Protein AF-A0A2V7WVQ0-F1 (afdb_monomer_lite)

Structure (mmCIF, N/CA/C/O backbone):
data_AF-A0A2V7WVQ0-F1
#
_entry.id   AF-A0A2V7WVQ0-F1
#
loop_
_atom_site.group_PDB
_atom_site.id
_atom_site.type_symbol
_atom_site.label_atom_id
_atom_site.label_alt_id
_atom_site.label_comp_id
_atom_site.labe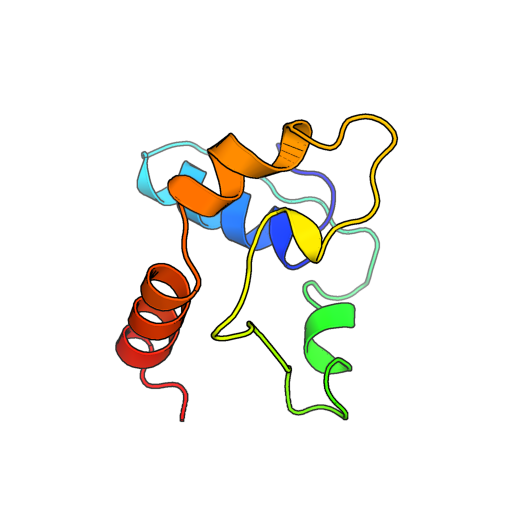l_asym_id
_atom_site.label_entity_id
_atom_site.label_seq_id
_atom_site.pdbx_PDB_ins_code
_atom_site.Cartn_x
_atom_site.Cartn_y
_atom_site.Cartn_z
_atom_site.occupancy
_atom_site.B_iso_or_equiv
_atom_site.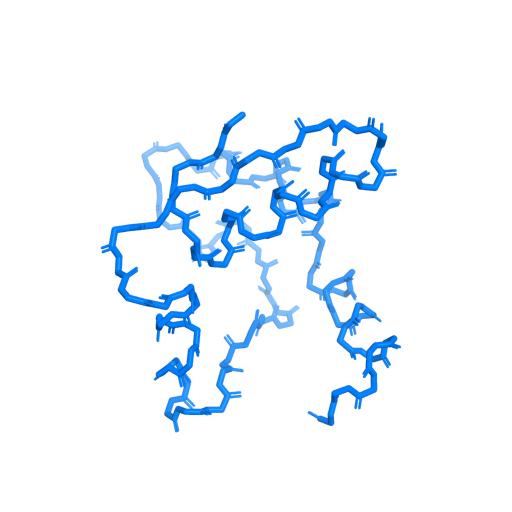auth_seq_id
_atom_site.auth_comp_id
_atom_site.auth_asym_id
_atom_site.auth_atom_id
_atom_site.pdbx_PDB_model_num
ATOM 1 N N . MET A 1 1 ? -17.343 -4.918 1.471 1.00 95.12 1 MET A N 1
ATOM 2 C CA . MET A 1 1 ? -16.622 -5.942 2.254 1.00 95.12 1 MET A CA 1
ATOM 3 C C . MET A 1 1 ? -15.281 -6.181 1.586 1.00 95.12 1 MET A C 1
ATOM 5 O O . MET A 1 1 ? -15.239 -6.160 0.364 1.00 95.12 1 MET A O 1
ATOM 9 N N . ILE A 1 2 ? -14.215 -6.345 2.363 1.00 98.44 2 ILE A N 1
ATOM 10 C CA . ILE A 1 2 ? -12.847 -6.596 1.892 1.00 98.44 2 ILE A CA 1
ATOM 11 C C . ILE A 1 2 ? -12.353 -7.864 2.585 1.00 98.44 2 ILE A C 1
ATOM 13 O O . ILE A 1 2 ? -12.519 -7.998 3.796 1.00 98.44 2 ILE A O 1
ATOM 17 N N . VAL A 1 3 ? -11.763 -8.783 1.823 1.00 98.19 3 VAL A N 1
ATOM 18 C CA . VAL A 1 3 ? -11.189 -10.028 2.344 1.00 98.19 3 VAL A CA 1
ATOM 19 C C . VAL A 1 3 ? -9.668 -9.908 2.303 1.00 98.19 3 VAL A C 1
ATOM 21 O O . VAL A 1 3 ? -9.087 -9.724 1.237 1.00 98.19 3 VAL A O 1
ATOM 24 N N . GLY A 1 4 ? -9.041 -9.987 3.472 1.00 98.12 4 GLY A N 1
ATOM 25 C CA . GLY A 1 4 ? -7.617 -9.766 3.698 1.00 98.12 4 GLY A CA 1
ATOM 26 C C . GLY A 1 4 ? -7.324 -8.388 4.299 1.00 98.12 4 GLY A C 1
ATOM 27 O O . GLY A 1 4 ? -7.590 -7.351 3.696 1.00 98.12 4 GLY A O 1
ATOM 28 N N . GLY A 1 5 ? -6.700 -8.382 5.473 1.00 98.00 5 GLY A N 1
ATOM 29 C CA . GLY A 1 5 ? -6.180 -7.216 6.188 1.00 98.00 5 GLY A CA 1
ATOM 30 C C . GLY A 1 5 ? -4.696 -6.962 5.910 1.00 98.00 5 GLY A C 1
ATOM 31 O O . GLY A 1 5 ? -3.957 -6.555 6.803 1.00 98.00 5 GLY A O 1
ATOM 32 N N . GLY A 1 6 ? -4.229 -7.245 4.692 1.00 98.00 6 GLY A N 1
ATOM 33 C CA . GLY A 1 6 ? -2.876 -6.908 4.229 1.00 98.00 6 GLY A CA 1
ATOM 34 C C . GLY A 1 6 ? -2.774 -5.483 3.670 1.00 98.00 6 GLY A C 1
ATOM 35 O O . GLY A 1 6 ? -3.745 -4.731 3.694 1.00 98.00 6 GLY A O 1
ATOM 36 N N . ALA A 1 7 ? -1.616 -5.124 3.102 1.00 98.12 7 ALA A N 1
ATOM 37 C CA . ALA A 1 7 ? -1.354 -3.775 2.576 1.00 98.12 7 ALA A CA 1
ATOM 38 C C . ALA A 1 7 ? -2.433 -3.286 1.590 1.00 98.12 7 ALA A C 1
ATOM 40 O O . ALA A 1 7 ? -3.034 -2.234 1.799 1.00 98.12 7 ALA A O 1
ATOM 41 N N . ALA A 1 8 ? -2.749 -4.089 0.567 1.00 98.31 8 ALA A N 1
ATOM 42 C CA . ALA A 1 8 ? -3.769 -3.742 -0.424 1.00 98.31 8 ALA A CA 1
ATOM 43 C C . ALA A 1 8 ? -5.176 -3.617 0.191 1.00 98.31 8 ALA A C 1
ATOM 45 O O . ALA A 1 8 ? -5.911 -2.679 -0.118 1.00 98.31 8 ALA A O 1
ATOM 46 N N . GLY A 1 9 ? -5.543 -4.537 1.089 1.00 98.44 9 GLY A N 1
ATOM 47 C CA . GLY A 1 9 ? -6.860 -4.555 1.728 1.00 98.44 9 GLY A CA 1
ATOM 48 C C . GLY A 1 9 ? -7.087 -3.354 2.643 1.00 98.44 9 GLY A C 1
ATOM 49 O O . GLY A 1 9 ? -8.121 -2.695 2.549 1.00 98.44 9 GLY A O 1
ATOM 50 N N . LEU A 1 10 ? -6.096 -3.014 3.472 1.00 98.50 10 LEU A N 1
ATOM 51 C CA . LEU A 1 10 ? -6.164 -1.855 4.363 1.00 98.50 10 LEU A CA 1
ATOM 52 C C . LEU A 1 10 ? -6.171 -0.535 3.580 1.00 98.50 10 LEU A C 1
ATOM 54 O O . LEU A 1 10 ? -6.991 0.333 3.876 1.00 98.50 10 LEU A O 1
ATOM 58 N N . MET A 1 11 ? -5.346 -0.404 2.534 1.00 98.38 11 MET A N 1
ATOM 59 C CA . MET A 1 11 ? -5.364 0.774 1.656 1.00 98.38 11 MET A CA 1
ATOM 60 C C . MET A 1 11 ? -6.735 0.958 0.985 1.00 98.38 11 MET A C 1
ATOM 62 O O . MET A 1 11 ? -7.305 2.054 0.985 1.00 98.38 11 MET A O 1
ATOM 66 N N . CYS A 1 12 ? -7.306 -0.129 0.456 1.00 98.50 12 CYS A N 1
ATOM 67 C CA . CYS A 1 12 ? -8.646 -0.129 -0.125 1.00 98.50 12 CYS A CA 1
ATOM 68 C C . CYS A 1 12 ? -9.711 0.283 0.905 1.00 98.50 12 CYS A C 1
ATOM 70 O O . CYS A 1 12 ? -10.556 1.133 0.611 1.00 98.50 12 CYS A O 1
ATOM 72 N N . ALA A 1 13 ? -9.641 -0.262 2.125 1.00 98.56 13 ALA A N 1
ATOM 73 C CA . ALA A 1 13 ? -10.586 0.030 3.198 1.00 98.56 13 ALA A CA 1
ATOM 74 C C . ALA A 1 13 ? -10.567 1.508 3.595 1.00 98.56 13 ALA A C 1
ATOM 76 O O . ALA A 1 13 ? -11.623 2.140 3.647 1.00 98.56 13 ALA A O 1
ATOM 77 N N . ILE A 1 14 ? -9.372 2.071 3.798 1.00 98.06 14 ILE A N 1
ATOM 78 C CA . ILE A 1 14 ? -9.177 3.492 4.112 1.00 98.06 14 ILE A CA 1
ATOM 79 C C . ILE A 1 14 ? -9.741 4.363 2.987 1.00 98.06 14 ILE A C 1
ATOM 81 O O . ILE A 1 14 ? -10.482 5.310 3.244 1.00 98.06 14 ILE A O 1
ATOM 85 N N . THR A 1 15 ? -9.435 4.026 1.733 1.00 98.19 15 THR A N 1
ATOM 86 C CA . THR A 1 15 ? -9.878 4.800 0.565 1.00 98.19 15 THR A CA 1
ATOM 87 C C . THR A 1 15 ? -11.401 4.782 0.419 1.00 98.19 15 THR A C 1
ATOM 89 O O . THR A 1 15 ? -12.020 5.815 0.165 1.00 98.19 15 THR A O 1
ATOM 92 N N . ALA A 1 16 ? -12.037 3.626 0.616 1.00 98.50 16 ALA A N 1
ATOM 93 C CA . ALA A 1 16 ? -13.490 3.502 0.584 1.00 98.50 16 ALA A CA 1
ATOM 94 C C . ALA A 1 16 ? -14.160 4.211 1.778 1.00 98.50 16 ALA A C 1
ATOM 96 O O . ALA A 1 16 ? -15.163 4.901 1.588 1.00 98.50 16 ALA A O 1
ATOM 97 N N . GLY A 1 17 ? -13.585 4.102 2.979 1.00 98.38 17 GLY A N 1
ATOM 98 C CA . GLY A 1 17 ? -14.070 4.779 4.184 1.00 98.38 17 GLY A CA 1
ATOM 99 C C . GLY A 1 17 ? -14.019 6.303 4.066 1.00 98.38 17 GLY A C 1
ATOM 100 O O . GLY A 1 17 ? -15.011 6.970 4.350 1.00 98.38 17 GLY A O 1
ATOM 101 N N . LYS A 1 18 ? -12.925 6.859 3.521 1.00 97.69 18 LYS A N 1
ATOM 102 C CA . LYS A 1 18 ? -12.800 8.299 3.211 1.00 97.69 18 LYS A CA 1
ATOM 103 C C . LYS A 1 18 ? -13.894 8.816 2.268 1.00 97.69 18 LYS A C 1
ATOM 105 O O . LYS A 1 18 ? -14.207 9.998 2.289 1.00 97.69 18 LYS A O 1
ATOM 110 N N . ARG A 1 19 ? -14.505 7.940 1.463 1.00 98.12 19 ARG A N 1
ATOM 111 C CA . ARG A 1 19 ? -15.631 8.257 0.564 1.00 98.12 19 ARG A CA 1
ATOM 112 C C . ARG A 1 19 ? -17.006 8.074 1.227 1.00 98.12 19 ARG A C 1
ATOM 114 O O . ARG A 1 19 ? -18.005 7.951 0.520 1.00 98.12 19 ARG A O 1
ATOM 121 N N . GLY A 1 20 ? -17.062 7.975 2.556 1.00 98.38 20 GLY A N 1
ATOM 122 C CA . GLY A 1 20 ? -18.299 7.811 3.327 1.00 98.38 20 GLY A CA 1
ATOM 123 C C . GLY A 1 20 ? -18.932 6.421 3.221 1.00 98.38 20 GLY A C 1
ATOM 124 O O . GLY A 1 20 ? -20.108 6.250 3.539 1.00 98.38 20 GLY A O 1
ATOM 125 N N . ARG A 1 21 ? -18.198 5.408 2.741 1.00 98.38 21 ARG A N 1
ATOM 126 C CA . ARG A 1 21 ? -18.732 4.043 2.628 1.00 98.38 21 ARG A CA 1
ATOM 127 C C . ARG A 1 21 ? -18.571 3.292 3.945 1.00 98.38 21 ARG A C 1
ATOM 129 O O . ARG A 1 21 ? -17.525 3.356 4.582 1.00 98.38 21 ARG A O 1
ATOM 136 N N . ARG A 1 22 ? -19.581 2.493 4.300 1.00 98.44 22 ARG A N 1
ATOM 137 C CA . ARG A 1 22 ? -19.462 1.486 5.363 1.00 98.44 22 ARG A CA 1
ATOM 138 C C . ARG A 1 22 ? -18.642 0.309 4.842 1.00 98.44 22 ARG A C 1
ATOM 140 O O . ARG A 1 22 ? -19.014 -0.312 3.844 1.00 98.44 22 ARG A O 1
ATOM 147 N N . VAL A 1 23 ? -17.528 0.014 5.501 1.00 98.38 23 VAL A N 1
ATOM 148 C CA . VAL A 1 23 ? -16.573 -1.015 5.076 1.00 98.38 23 VAL A CA 1
ATOM 149 C C . VAL A 1 23 ? -16.328 -1.985 6.224 1.00 98.38 23 VAL A C 1
ATOM 151 O O . VAL A 1 23 ? -16.074 -1.566 7.345 1.00 98.38 23 VAL A O 1
ATOM 154 N N . ALA A 1 24 ? -16.370 -3.279 5.918 1.00 98.31 24 ALA A N 1
ATOM 155 C CA . ALA A 1 24 ? -15.912 -4.348 6.798 1.00 98.31 24 ALA A CA 1
ATOM 156 C C . ALA A 1 24 ? -14.694 -5.026 6.158 1.00 98.31 24 ALA A C 1
ATOM 158 O O . ALA A 1 24 ? -14.738 -5.333 4.959 1.00 98.31 24 ALA A O 1
ATOM 159 N N . VAL A 1 25 ? -13.640 -5.241 6.948 1.00 98.31 25 VAL A N 1
ATOM 160 C CA . VAL A 1 25 ? -12.421 -5.971 6.568 1.00 98.31 25 VAL A CA 1
ATOM 161 C C . VAL A 1 25 ? -12.402 -7.286 7.337 1.00 98.31 25 VAL A C 1
ATOM 163 O O . VAL A 1 25 ? -12.503 -7.277 8.560 1.00 98.31 25 VAL A O 1
ATOM 166 N N . LEU A 1 26 ? -12.284 -8.401 6.622 1.00 98.19 26 LEU A N 1
ATOM 167 C CA . LEU A 1 26 ? -12.194 -9.738 7.200 1.00 98.19 26 LEU A CA 1
ATOM 168 C C . LEU A 1 26 ? -10.768 -10.256 7.034 1.00 98.19 26 LEU A C 1
ATOM 170 O O . LEU A 1 26 ? -10.280 -10.359 5.911 1.00 98.19 26 LEU A O 1
ATOM 174 N N . GLU A 1 27 ? -10.104 -10.588 8.134 1.00 97.69 27 GLU A N 1
ATOM 175 C CA . GLU A 1 27 ? -8.757 -11.161 8.149 1.00 97.69 27 GLU A CA 1
ATOM 176 C C . GLU A 1 27 ? -8.805 -12.525 8.842 1.00 97.69 27 GLU A C 1
ATOM 178 O O . GLU A 1 27 ? -9.491 -12.690 9.847 1.00 97.69 27 GLU A O 1
ATOM 183 N N . ARG A 1 28 ? -8.107 -13.512 8.272 1.00 97.06 28 ARG A N 1
ATOM 184 C CA . ARG A 1 28 ? -8.013 -14.865 8.830 1.00 97.06 28 ARG A CA 1
ATOM 185 C C . ARG A 1 28 ? -6.997 -14.924 9.968 1.00 97.06 28 ARG A C 1
ATOM 187 O O . ARG A 1 28 ? -7.157 -15.719 10.888 1.00 97.06 28 ARG A O 1
ATOM 194 N N . ALA A 1 29 ? -5.918 -14.155 9.863 1.00 95.31 29 ALA A N 1
ATOM 195 C CA . ALA A 1 29 ? -4.926 -14.043 10.914 1.00 95.31 29 ALA A CA 1
ATOM 196 C C . ALA A 1 29 ? -5.511 -13.361 12.161 1.00 95.31 29 ALA A C 1
ATOM 198 O O . ALA A 1 29 ? -6.427 -12.550 12.099 1.00 95.31 29 ALA A O 1
ATOM 199 N N . ASP A 1 30 ? -4.892 -13.640 13.299 1.00 96.06 30 ASP A N 1
ATOM 200 C CA . ASP A 1 30 ? -5.106 -12.994 14.597 1.00 96.06 30 ASP A CA 1
ATOM 201 C C . ASP A 1 30 ? -4.841 -11.480 14.585 1.00 96.06 30 ASP A C 1
ATOM 203 O O . ASP A 1 30 ? -5.325 -10.769 15.463 1.00 96.06 30 ASP A O 1
ATOM 207 N N . ARG A 1 31 ? -4.065 -10.971 13.616 1.00 95.75 31 ARG A N 1
ATOM 208 C CA . ARG A 1 31 ? -3.793 -9.537 13.442 1.00 95.75 31 ARG A CA 1
ATOM 209 C C . ARG A 1 31 ? -3.682 -9.166 11.968 1.00 95.75 31 ARG A C 1
ATOM 211 O O . ARG A 1 31 ? -3.098 -9.902 11.171 1.00 95.75 31 ARG A O 1
ATOM 218 N N . VAL A 1 32 ? -4.171 -7.977 11.627 1.00 97.81 32 VAL A N 1
ATOM 219 C CA . VAL A 1 32 ? -3.957 -7.359 10.311 1.00 97.81 32 VAL A CA 1
ATOM 220 C C . VAL A 1 32 ? -2.483 -6.988 10.111 1.00 97.81 32 VAL A C 1
ATOM 222 O O . VAL A 1 32 ? -1.728 -6.831 11.069 1.00 97.81 32 VAL A O 1
ATOM 225 N N . GLY A 1 33 ? -2.050 -6.850 8.859 1.00 96.88 33 GLY A N 1
ATOM 226 C CA . GLY A 1 33 ? -0.730 -6.307 8.532 1.00 96.88 33 GLY A CA 1
ATOM 227 C C . GLY A 1 33 ? 0.463 -7.205 8.875 1.00 96.88 33 GLY A C 1
ATOM 228 O O . GLY A 1 33 ? 1.592 -6.740 8.768 1.00 96.88 33 GLY A O 1
ATOM 229 N N . LYS A 1 34 ? 0.274 -8.488 9.221 1.00 96.69 34 LYS A N 1
ATOM 230 C CA . LYS A 1 34 ? 1.389 -9.386 9.593 1.00 96.69 34 LYS A CA 1
ATOM 231 C C . LYS A 1 34 ? 2.552 -9.387 8.599 1.00 96.69 34 LYS A C 1
ATOM 233 O O . LYS A 1 34 ? 3.703 -9.316 9.013 1.00 96.69 34 LYS A O 1
ATOM 238 N N . LYS A 1 35 ? 2.265 -9.420 7.292 1.00 95.50 35 LYS A N 1
ATOM 239 C CA . LYS A 1 35 ? 3.312 -9.348 6.257 1.00 95.50 35 LYS A CA 1
ATOM 240 C C . LYS A 1 35 ? 3.994 -7.979 6.174 1.00 95.50 35 LYS A C 1
ATOM 242 O O . LYS A 1 35 ? 5.165 -7.929 5.830 1.00 95.50 35 LYS A O 1
ATOM 247 N N . ILE A 1 36 ? 3.290 -6.895 6.505 1.00 96.88 36 ILE A N 1
ATOM 248 C CA . ILE A 1 36 ? 3.868 -5.545 6.566 1.00 96.88 36 ILE A CA 1
ATOM 249 C C . ILE A 1 36 ? 4.904 -5.500 7.696 1.00 96.88 36 ILE A C 1
ATOM 251 O O . ILE A 1 36 ? 6.040 -5.103 7.453 1.00 96.88 36 ILE A O 1
ATOM 255 N N . LEU A 1 37 ? 4.547 -6.012 8.882 1.00 95.25 37 LEU A N 1
ATOM 256 C CA . LEU A 1 37 ? 5.405 -6.017 10.076 1.00 95.25 37 LEU A CA 1
ATOM 257 C C . LEU A 1 37 ? 6.750 -6.721 9.865 1.00 95.25 37 LEU A C 1
ATOM 259 O O . LEU A 1 37 ? 7.757 -6.280 10.402 1.00 95.25 37 LEU A O 1
ATOM 263 N N . ILE A 1 38 ? 6.776 -7.810 9.094 1.00 95.56 38 ILE A N 1
ATOM 264 C CA . ILE A 1 38 ? 8.004 -8.588 8.856 1.00 95.56 38 ILE A CA 1
ATOM 265 C C . ILE A 1 38 ? 8.770 -8.154 7.596 1.00 95.56 38 ILE A C 1
ATOM 267 O O . ILE A 1 38 ? 9.870 -8.641 7.342 1.00 95.56 38 ILE A O 1
ATOM 271 N N . SER A 1 39 ? 8.202 -7.269 6.774 1.00 95.94 39 SER A N 1
ATOM 272 C CA . SER A 1 39 ? 8.813 -6.871 5.501 1.00 95.94 39 SER A CA 1
ATOM 273 C C . SER A 1 39 ? 10.052 -5.988 5.699 1.00 95.94 39 SER A C 1
ATOM 275 O O . SER A 1 39 ? 10.186 -5.294 6.708 1.00 95.94 39 SER A O 1
ATOM 277 N N . GLY A 1 40 ? 10.989 -6.021 4.744 1.00 93.19 40 GLY A N 1
ATOM 278 C CA . GLY A 1 40 ? 12.206 -5.196 4.788 1.00 93.19 40 GLY A CA 1
ATOM 279 C C . GLY A 1 40 ? 13.067 -5.417 6.038 1.00 93.19 40 GLY A C 1
ATOM 280 O O . GLY A 1 40 ? 13.612 -4.457 6.574 1.00 93.19 40 GLY A O 1
ATOM 281 N N . GLY A 1 41 ? 13.118 -6.647 6.562 1.00 94.94 41 GLY A N 1
ATOM 282 C CA . GLY A 1 41 ? 13.840 -6.950 7.804 1.00 94.94 41 GLY A CA 1
ATOM 283 C C . GLY A 1 41 ? 13.225 -6.290 9.044 1.00 94.94 41 GLY A C 1
ATOM 284 O O . GLY A 1 41 ? 13.953 -5.897 9.949 1.00 94.94 41 GLY A O 1
ATOM 285 N N . GLY A 1 42 ? 11.900 -6.112 9.061 1.00 94.69 42 GLY A N 1
ATOM 286 C CA . GLY A 1 42 ? 11.166 -5.462 10.153 1.00 94.69 42 GLY A CA 1
ATOM 287 C C . GLY A 1 42 ? 11.047 -3.941 10.032 1.00 94.69 42 GLY A C 1
ATOM 288 O O . GLY A 1 42 ? 10.425 -3.314 10.883 1.00 94.69 42 GLY A O 1
ATOM 289 N N . ARG A 1 43 ? 11.619 -3.337 8.982 1.00 95.75 43 ARG A N 1
ATOM 290 C CA . ARG A 1 43 ? 11.581 -1.881 8.749 1.00 95.75 43 ARG A CA 1
ATOM 291 C C . ARG A 1 43 ? 10.561 -1.442 7.706 1.00 95.75 43 ARG A C 1
ATOM 293 O O . ARG A 1 43 ? 10.317 -0.253 7.586 1.00 95.75 43 ARG A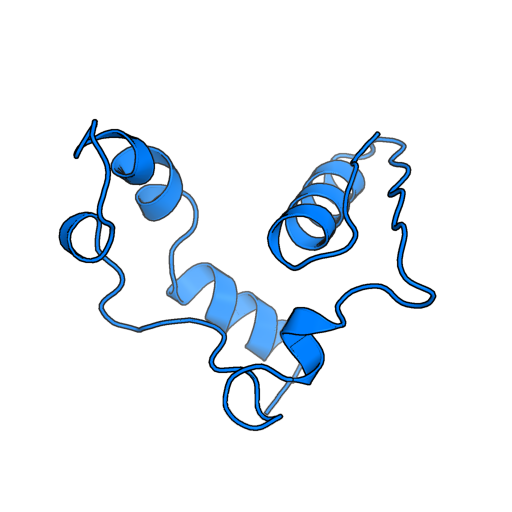 O 1
ATOM 300 N N . CYS A 1 44 ? 9.969 -2.391 6.980 1.00 96.50 44 CYS A N 1
ATOM 301 C CA . CYS A 1 44 ? 9.050 -2.146 5.873 1.00 96.50 44 CYS A CA 1
ATOM 302 C C . CYS A 1 44 ? 9.681 -1.349 4.716 1.00 96.50 44 CYS A C 1
ATOM 304 O O . CYS A 1 44 ? 9.698 -0.124 4.713 1.00 96.50 44 CYS A O 1
ATOM 306 N N . ASN A 1 45 ? 10.154 -2.046 3.677 1.00 95.88 45 ASN A N 1
ATOM 307 C CA . ASN A 1 45 ? 10.510 -1.392 2.413 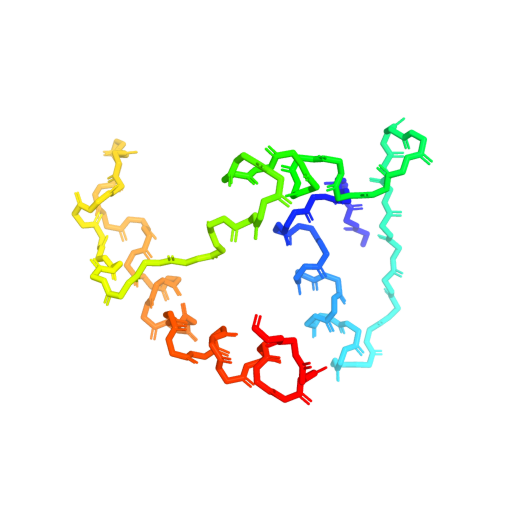1.00 95.88 45 ASN A CA 1
ATOM 308 C C . ASN A 1 45 ? 9.220 -1.066 1.636 1.00 95.88 45 ASN A C 1
ATOM 310 O O . ASN A 1 45 ? 8.744 -1.878 0.843 1.00 95.88 45 ASN A O 1
ATOM 314 N N . PHE A 1 46 ? 8.594 0.064 1.973 1.00 96.38 46 PHE A N 1
ATOM 315 C CA . PHE A 1 46 ? 7.191 0.347 1.661 1.00 96.38 46 PHE A CA 1
ATOM 316 C C . PHE A 1 46 ? 6.927 0.849 0.233 1.00 96.38 46 PHE A C 1
ATOM 318 O O . PHE A 1 46 ? 5.783 0.803 -0.216 1.00 96.38 46 PHE A O 1
ATOM 325 N N . THR A 1 47 ? 7.946 1.321 -0.488 1.00 97.75 47 THR A N 1
ATOM 326 C CA . THR A 1 47 ? 7.844 1.722 -1.902 1.00 97.75 47 THR A CA 1
ATOM 327 C C . THR A 1 47 ? 9.227 1.765 -2.565 1.00 97.75 47 THR A C 1
ATOM 329 O O . THR A 1 47 ? 10.241 1.554 -1.907 1.00 97.75 47 THR A O 1
ATOM 332 N N . ASN A 1 48 ? 9.287 2.041 -3.870 1.00 98.00 48 ASN A N 1
ATOM 333 C CA . ASN A 1 48 ? 10.532 2.256 -4.612 1.00 98.00 48 ASN A CA 1
ATOM 334 C C . ASN A 1 48 ? 10.421 3.521 -5.481 1.00 98.00 48 ASN A C 1
ATOM 336 O O . ASN A 1 48 ? 9.417 3.705 -6.170 1.00 98.00 48 ASN A O 1
ATOM 340 N N . LEU A 1 49 ? 11.456 4.370 -5.475 1.00 97.25 49 LEU A N 1
ATOM 341 C CA . LEU A 1 49 ? 11.487 5.637 -6.226 1.00 97.25 49 LEU A CA 1
ATOM 342 C C . LEU A 1 49 ? 11.385 5.446 -7.746 1.00 97.25 49 LEU A C 1
ATOM 344 O O . LEU A 1 49 ? 10.873 6.314 -8.445 1.00 97.25 49 LEU A O 1
ATOM 348 N N . HIS A 1 50 ? 11.828 4.299 -8.255 1.00 97.06 50 HIS A N 1
ATOM 349 C CA . HIS A 1 50 ? 11.819 3.955 -9.675 1.00 97.06 50 HIS A CA 1
ATOM 350 C C . HIS A 1 50 ? 10.702 2.965 -10.025 1.00 97.06 50 HIS A C 1
ATOM 352 O O . HIS A 1 50 ? 10.853 2.163 -10.943 1.00 97.06 50 HIS A O 1
ATOM 358 N N . CYS A 1 51 ? 9.585 2.979 -9.287 1.00 97.75 51 CYS A N 1
ATOM 359 C CA . CYS A 1 51 ? 8.444 2.110 -9.566 1.00 97.75 51 CYS A CA 1
ATOM 360 C C . CYS A 1 51 ? 7.847 2.407 -10.954 1.00 97.75 51 CYS A C 1
ATOM 362 O O . CYS A 1 51 ? 7.172 3.416 -11.151 1.00 97.75 51 CYS A O 1
ATOM 364 N N . SER A 1 52 ? 8.084 1.510 -11.911 1.00 96.81 52 SER A N 1
ATOM 365 C CA . SER A 1 52 ? 7.541 1.558 -13.265 1.00 96.81 52 SER A CA 1
ATOM 366 C C . SER A 1 52 ? 6.838 0.235 -13.608 1.00 96.81 52 SER A C 1
ATOM 368 O O . SER A 1 52 ? 7.071 -0.777 -12.939 1.00 96.81 52 SER A O 1
ATOM 370 N N . PRO A 1 53 ? 5.981 0.205 -14.647 1.00 97.25 53 PRO A N 1
ATOM 371 C CA . PRO A 1 53 ? 5.336 -1.024 -15.111 1.00 97.25 53 PRO A CA 1
ATOM 372 C C . PRO A 1 53 ? 6.320 -2.151 -15.452 1.00 97.25 53 PRO A C 1
ATOM 374 O O . PRO A 1 53 ? 5.983 -3.316 -15.260 1.00 97.25 53 PRO A O 1
ATOM 377 N N . ASP A 1 54 ? 7.533 -1.811 -15.895 1.00 96.81 54 ASP A N 1
ATOM 378 C CA . ASP A 1 54 ? 8.556 -2.778 -16.314 1.00 96.81 54 ASP A CA 1
ATOM 379 C C . ASP A 1 54 ? 9.152 -3.564 -15.133 1.00 96.81 54 ASP A C 1
ATOM 381 O O . ASP A 1 54 ? 9.726 -4.634 -15.320 1.00 96.81 54 ASP A O 1
ATOM 385 N N . ASN A 1 55 ? 8.951 -3.091 -13.898 1.00 97.69 55 ASN A N 1
ATOM 386 C CA . ASN A 1 55 ? 9.353 -3.804 -12.683 1.00 97.69 55 ASN A CA 1
ATOM 387 C C . ASN A 1 55 ? 8.361 -4.910 -12.271 1.00 97.69 55 ASN A C 1
ATOM 389 O O . ASN A 1 55 ? 8.563 -5.562 -11.245 1.00 97.69 55 ASN A O 1
ATOM 393 N N . PHE A 1 56 ? 7.269 -5.110 -13.021 1.00 97.56 56 PHE A N 1
ATOM 394 C CA . PHE A 1 56 ? 6.229 -6.090 -12.711 1.00 97.56 56 PHE A CA 1
ATOM 395 C C . PHE A 1 56 ? 6.116 -7.147 -13.811 1.00 97.56 56 PHE A C 1
ATOM 397 O O . PHE A 1 56 ? 5.786 -6.854 -14.958 1.00 97.56 56 PHE A O 1
ATOM 404 N N . LEU A 1 57 ? 6.309 -8.412 -13.434 1.00 97.75 57 LEU A N 1
ATOM 405 C CA . LEU A 1 57 ? 6.109 -9.549 -14.328 1.00 97.75 57 LEU A CA 1
ATOM 406 C C . LEU A 1 57 ? 4.619 -9.898 -14.410 1.00 97.75 57 LEU A C 1
ATOM 408 O O . LEU A 1 57 ? 3.969 -10.161 -13.397 1.00 97.75 57 LEU A O 1
ATOM 412 N N . SER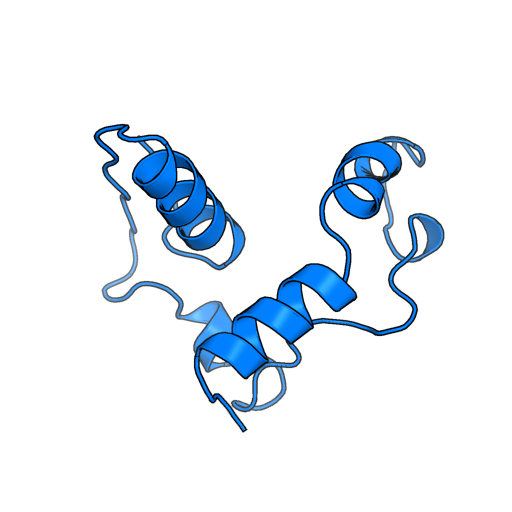 A 1 58 ? 4.072 -9.907 -15.622 1.00 97.50 58 SER A N 1
ATOM 413 C CA . SER A 1 58 ? 2.667 -10.216 -15.890 1.00 97.50 58 SER A CA 1
ATOM 414 C C . SER A 1 58 ? 2.514 -10.771 -17.301 1.00 97.50 58 SER A C 1
ATOM 416 O O . SER A 1 58 ? 3.186 -10.316 -18.223 1.00 97.50 58 SER A O 1
ATOM 418 N N . ALA A 1 59 ? 1.568 -11.695 -17.493 1.00 98.00 59 ALA A N 1
ATOM 419 C CA . ALA A 1 59 ? 1.157 -12.136 -18.830 1.00 98.00 59 ALA A CA 1
ATOM 420 C C . ALA A 1 59 ? 0.556 -10.986 -19.663 1.00 98.00 59 ALA A C 1
ATOM 422 O O . ALA A 1 59 ? 0.570 -11.027 -20.888 1.00 98.00 59 ALA A O 1
ATOM 423 N N . ASN A 1 60 ? 0.048 -9.944 -18.994 1.00 97.56 60 ASN A N 1
ATOM 424 C CA . ASN A 1 60 ? -0.347 -8.681 -19.604 1.00 97.56 60 ASN A CA 1
ATOM 425 C C . ASN A 1 60 ? 0.580 -7.554 -19.104 1.00 97.56 60 ASN A C 1
ATOM 427 O O . ASN A 1 60 ? 0.333 -7.015 -18.015 1.00 97.56 60 ASN A O 1
ATOM 431 N N . PRO A 1 61 ? 1.594 -7.148 -19.895 1.00 95.81 61 PRO A N 1
ATOM 432 C CA . PRO A 1 61 ? 2.541 -6.087 -19.533 1.00 95.81 61 PRO A CA 1
ATOM 433 C C . PRO A 1 61 ? 1.907 -4.701 -19.339 1.00 95.81 61 PRO A C 1
ATOM 435 O O . PRO A 1 61 ? 2.550 -3.768 -18.865 1.00 95.81 61 PRO A O 1
ATOM 438 N N . HIS A 1 62 ? 0.651 -4.505 -19.744 1.00 96.94 62 HIS A N 1
ATOM 439 C CA . HIS A 1 62 ? -0.031 -3.214 -19.639 1.00 96.94 62 HIS A CA 1
ATOM 440 C C . HIS A 1 62 ? -0.983 -3.121 -18.447 1.00 96.94 62 HIS A C 1
ATOM 442 O O . HIS A 1 62 ? -1.441 -2.027 -18.126 1.00 96.94 62 HIS A O 1
ATOM 448 N N . PHE A 1 63 ? -1.239 -4.234 -17.756 1.00 98.00 63 PHE A N 1
ATOM 449 C CA . PHE A 1 63 ? -2.230 -4.310 -16.684 1.00 98.00 63 PHE A CA 1
ATOM 450 C C . PHE A 1 63 ? -1.988 -3.288 -15.561 1.00 98.00 63 PHE A C 1
ATOM 452 O O . PHE A 1 63 ? -2.900 -2.562 -15.169 1.00 98.00 63 PHE A O 1
ATOM 459 N N . ALA A 1 64 ? -0.749 -3.186 -15.071 1.00 97.81 64 ALA A N 1
ATOM 460 C CA . ALA A 1 64 ? -0.420 -2.332 -13.930 1.00 97.81 64 ALA A CA 1
ATOM 461 C C . ALA A 1 64 ? -0.323 -0.836 -14.281 1.00 97.81 64 ALA A C 1
ATOM 463 O O . ALA A 1 64 ? -0.386 -0.002 -13.379 1.00 97.81 64 ALA A O 1
ATOM 464 N N . LYS A 1 65 ? -0.209 -0.479 -15.573 1.00 97.88 65 LYS A N 1
ATOM 465 C CA . LYS A 1 65 ? 0.075 0.898 -16.022 1.00 97.88 65 LYS A CA 1
ATOM 466 C C . LYS A 1 65 ? -0.898 1.917 -15.432 1.00 97.88 65 LYS A C 1
ATOM 468 O O . LYS A 1 65 ? -0.468 2.908 -14.856 1.00 97.88 65 LYS A O 1
ATOM 473 N N . SER A 1 66 ? -2.200 1.643 -15.531 1.00 98.25 66 SER A N 1
ATOM 474 C CA . SER A 1 66 ? -3.234 2.572 -15.058 1.00 98.25 66 SER A CA 1
ATOM 475 C C . SER A 1 66 ? -3.249 2.727 -13.535 1.00 98.25 66 SER A C 1
ATOM 477 O O . SER A 1 66 ? -3.533 3.812 -13.034 1.00 98.25 66 SER A O 1
ATOM 479 N N . ALA A 1 67 ? -2.952 1.663 -12.786 1.00 98.06 67 ALA A N 1
ATOM 480 C CA . ALA A 1 67 ? -2.903 1.742 -11.331 1.00 98.06 67 ALA A CA 1
ATOM 481 C C . ALA A 1 67 ? -1.680 2.549 -10.871 1.00 98.06 67 ALA A C 1
ATOM 483 O O . ALA A 1 67 ? -1.829 3.479 -10.081 1.00 98.06 67 ALA A O 1
ATOM 484 N N . LEU A 1 68 ? -0.503 2.244 -11.430 1.00 97.94 68 LEU A N 1
ATOM 485 C CA . LEU A 1 68 ? 0.761 2.903 -11.090 1.00 97.94 68 LEU A CA 1
ATOM 486 C C . LEU A 1 68 ? 0.778 4.390 -11.468 1.00 97.94 68 LEU A C 1
ATOM 488 O O . LEU A 1 68 ? 1.413 5.181 -10.781 1.00 97.94 68 LEU A O 1
ATOM 492 N N . SER A 1 69 ? 0.057 4.792 -12.520 1.00 97.75 69 SER A N 1
ATOM 493 C CA . SER A 1 69 ? -0.044 6.203 -12.912 1.00 97.75 69 SER A CA 1
ATOM 494 C C . SER A 1 69 ? -1.025 7.016 -12.062 1.00 97.75 69 SER A C 1
ATOM 496 O O . SER A 1 69 ? -0.991 8.240 -12.106 1.00 97.75 69 SER A O 1
ATOM 498 N N . ARG A 1 70 ? -1.956 6.364 -11.351 1.00 98.31 70 ARG A N 1
ATOM 499 C CA . ARG A 1 70 ? -2.999 7.032 -10.545 1.00 98.31 70 ARG A CA 1
ATOM 500 C C . ARG A 1 70 ? -2.669 7.095 -9.060 1.00 98.31 70 ARG A C 1
ATOM 502 O O . ARG A 1 70 ? -3.305 7.862 -8.344 1.00 98.31 70 ARG A O 1
ATOM 509 N N . TYR A 1 71 ? -1.757 6.244 -8.606 1.00 98.19 71 TYR A N 1
ATOM 510 C CA . TYR A 1 71 ? -1.235 6.254 -7.251 1.00 98.19 71 TYR A CA 1
ATOM 511 C C . TYR A 1 71 ? 0.248 5.888 -7.304 1.00 98.19 71 TYR A C 1
ATOM 513 O O . TYR A 1 71 ? 0.622 4.725 -7.470 1.00 98.19 71 TYR A O 1
ATOM 521 N N . THR A 1 72 ? 1.072 6.920 -7.244 1.00 98.31 72 THR A N 1
ATOM 522 C CA . THR A 1 72 ? 2.515 6.892 -7.455 1.00 98.31 72 THR A CA 1
ATOM 523 C C . THR A 1 72 ? 3.269 6.662 -6.139 1.00 98.31 72 THR A C 1
ATOM 525 O O . THR A 1 72 ? 2.697 6.802 -5.053 1.00 98.31 72 THR A O 1
ATOM 528 N N . PRO A 1 73 ? 4.578 6.346 -6.186 1.00 98.31 73 PRO A N 1
ATOM 529 C CA . PRO A 1 73 ? 5.411 6.317 -4.986 1.00 98.31 73 PRO A CA 1
ATOM 530 C C . PRO A 1 73 ? 5.371 7.622 -4.186 1.00 98.31 73 PRO A C 1
ATOM 532 O O . PRO A 1 73 ? 5.345 7.567 -2.959 1.00 98.31 73 PRO A O 1
ATOM 535 N N . ALA A 1 74 ? 5.316 8.772 -4.866 1.00 98.31 74 ALA A N 1
ATOM 536 C CA . ALA A 1 74 ? 5.248 10.082 -4.227 1.00 98.31 74 ALA A CA 1
ATOM 537 C C . ALA A 1 74 ? 3.963 10.249 -3.400 1.00 98.31 74 ALA A C 1
ATOM 539 O O . ALA A 1 74 ? 4.042 10.681 -2.255 1.00 98.31 74 ALA A O 1
ATOM 540 N N . ASP A 1 75 ? 2.811 9.803 -3.914 1.00 98.31 75 ASP A N 1
ATOM 541 C CA . ASP A 1 75 ? 1.532 9.865 -3.185 1.00 98.31 75 ASP A CA 1
ATOM 542 C C . ASP A 1 75 ? 1.561 9.050 -1.880 1.00 98.31 75 ASP A C 1
ATOM 544 O O . ASP A 1 75 ? 0.891 9.380 -0.896 1.00 98.31 75 ASP A O 1
ATOM 548 N N . PHE A 1 76 ? 2.312 7.943 -1.861 1.00 98.06 76 PHE A N 1
ATOM 549 C CA . PHE A 1 76 ? 2.476 7.142 -0.649 1.00 98.06 76 PHE A CA 1
ATOM 550 C C . PHE A 1 76 ? 3.506 7.749 0.308 1.00 98.06 76 PHE A C 1
ATOM 552 O O . PHE A 1 76 ? 3.283 7.722 1.515 1.00 98.06 76 PHE A O 1
ATOM 559 N N . ILE A 1 77 ? 4.598 8.325 -0.204 1.00 98.12 77 ILE A N 1
ATOM 560 C CA . ILE A 1 77 ? 5.576 9.059 0.615 1.00 98.12 77 ILE A CA 1
ATOM 561 C C . ILE A 1 77 ? 4.891 10.234 1.321 1.00 98.12 77 ILE A C 1
ATOM 563 O O . ILE A 1 77 ? 4.988 10.340 2.539 1.00 98.12 77 ILE A O 1
ATOM 567 N N . GLU A 1 78 ? 4.093 11.025 0.601 1.00 98.25 78 GLU A N 1
ATOM 568 C CA . GLU A 1 78 ? 3.318 12.128 1.182 1.00 98.25 78 GLU A CA 1
ATOM 569 C C . GLU A 1 78 ? 2.374 11.630 2.292 1.00 98.25 78 GLU A C 1
ATOM 571 O O . GLU A 1 78 ? 2.220 12.262 3.339 1.00 98.25 78 GLU A O 1
ATOM 576 N N . LEU A 1 79 ? 1.755 10.457 2.108 1.00 97.88 79 LEU A N 1
ATOM 577 C CA . LEU A 1 79 ? 0.921 9.842 3.140 1.00 97.88 79 LEU A CA 1
ATOM 578 C C . LEU A 1 79 ? 1.734 9.487 4.395 1.00 97.88 79 LEU A C 1
ATOM 580 O O . LEU A 1 79 ? 1.273 9.752 5.505 1.00 97.88 79 LEU A O 1
ATOM 584 N N . VAL A 1 80 ? 2.912 8.884 4.232 1.00 97.88 80 VAL A N 1
ATOM 585 C CA . VAL A 1 80 ? 3.817 8.502 5.331 1.00 97.88 80 VAL A CA 1
ATOM 586 C C . VAL A 1 80 ? 4.283 9.745 6.098 1.00 97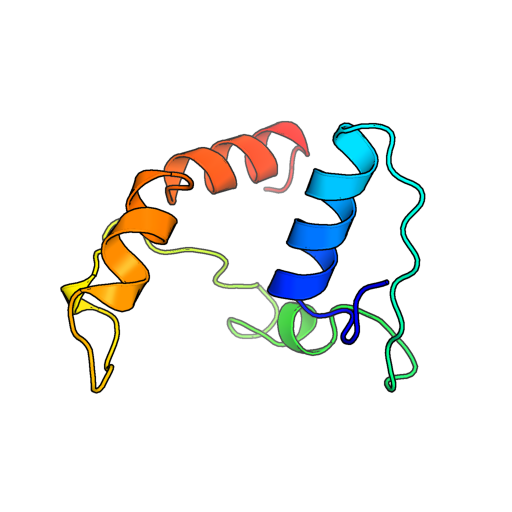.88 80 VAL A C 1
ATOM 588 O O . VAL A 1 80 ? 4.146 9.795 7.324 1.00 97.88 80 VAL A O 1
ATOM 591 N N . GLU A 1 81 ? 4.713 10.784 5.381 1.00 97.75 81 GLU A N 1
ATOM 592 C CA . GLU A 1 81 ? 5.118 12.078 5.945 1.00 97.75 81 GLU A CA 1
ATOM 593 C C . GLU A 1 81 ? 3.970 12.757 6.698 1.00 97.75 81 GLU A C 1
ATOM 595 O O . GLU A 1 81 ? 4.144 13.244 7.818 1.00 97.75 81 GLU A O 1
ATOM 600 N N . LYS A 1 82 ? 2.754 12.721 6.140 1.00 98.00 82 LYS A N 1
ATOM 601 C CA . LYS A 1 82 ? 1.548 13.254 6.786 1.00 98.00 82 LYS A CA 1
ATOM 602 C C . LYS A 1 82 ? 1.258 12.589 8.133 1.00 98.00 82 LYS A C 1
ATOM 604 O O . LYS A 1 82 ? 0.784 13.259 9.052 1.00 98.00 82 LYS A O 1
ATOM 609 N N . TYR A 1 83 ? 1.529 11.291 8.261 1.00 97.50 83 TYR A N 1
ATOM 610 C CA . TYR A 1 83 ? 1.415 10.566 9.531 1.00 97.50 83 TYR A CA 1
ATOM 611 C C . TYR A 1 83 ? 2.658 10.692 10.422 1.00 97.50 83 TYR A C 1
ATOM 613 O O . TYR A 1 83 ? 2.658 10.139 11.521 1.00 97.50 83 TYR A O 1
ATOM 621 N N . ARG A 1 84 ? 3.673 11.460 9.997 1.00 97.56 84 ARG A N 1
ATOM 622 C CA . ARG A 1 84 ? 4.932 11.701 10.721 1.00 97.56 84 ARG A CA 1
ATOM 623 C C . ARG A 1 84 ? 5.655 10.405 11.083 1.00 97.56 84 ARG A C 1
ATOM 625 O O . ARG A 1 84 ? 6.189 10.267 12.182 1.00 97.56 84 ARG A O 1
ATOM 632 N N . ILE A 1 85 ? 5.620 9.447 10.164 1.00 94.44 85 ILE A N 1
ATOM 633 C CA . ILE A 1 85 ? 6.385 8.211 10.280 1.00 94.44 85 ILE A CA 1
ATOM 634 C C . ILE A 1 85 ? 7.796 8.521 9.746 1.00 94.44 85 ILE A C 1
ATOM 636 O O . ILE A 1 85 ? 7.886 9.001 8.615 1.00 94.44 85 ILE A O 1
ATOM 640 N N . PRO A 1 86 ? 8.849 8.340 10.566 1.00 79.56 86 PRO A N 1
ATOM 641 C CA . PRO A 1 86 ? 10.224 8.695 10.215 1.00 79.56 86 PRO A CA 1
ATOM 642 C C . PRO A 1 86 ? 10.822 7.806 9.121 1.00 79.56 86 PRO A C 1
ATOM 644 O O . PRO A 1 86 ? 10.357 6.652 8.961 1.00 79.56 86 PRO A O 1
#

Radius of gyration: 14.46 Å; chains: 1; bounding box: 33×28×34 Å

Sequence (86 aa):
MIVGGGAAGLMCAITAGKRGRRVAVLERADRVGKKILISGGGRCNFTNLHCSPDNFLSANPHFAKSALSRYTPADFIELVEKYRIP

Secondary structure (DSSP, 8-state):
-EE--SHHHHHHHHHHHHTT----EE-SSSSTTHHHHHGGGGT-----TT--GGGS--SSTTTTHHHHHHS-HHHHHHHHHHTT--

Foldseek 3Di:
DFEALAPVRVVVQVVCVVVVDDDDYDYPDPDHHPVQCPPPNRPGPPDDPPDDLVVDDDPDSCVCHVVCVVCDPVNVVVVCVVVVPD

pLDDT: mean 97.21, std 2.23, range [79.56, 98.56]